Protein AF-A0A367LWA0-F1 (afdb_monomer_lite)

Structure (mmCIF, N/CA/C/O backbone):
data_AF-A0A367LWA0-F1
#
_entry.id   AF-A0A367LWA0-F1
#
loop_
_atom_site.group_PDB
_atom_site.id
_atom_site.type_symbol
_atom_site.label_atom_id
_atom_site.label_alt_id
_atom_site.label_comp_id
_atom_site.label_asym_id
_atom_site.label_entity_id
_atom_site.label_seq_id
_atom_site.pdbx_PDB_ins_code
_atom_site.Cartn_x
_atom_site.Cartn_y
_atom_site.Cartn_z
_atom_site.occupancy
_atom_site.B_iso_or_equiv
_atom_site.auth_seq_id
_atom_site.auth_comp_id
_atom_site.auth_asym_id
_atom_site.auth_atom_id
_atom_site.pdbx_PDB_model_num
ATOM 1 N N . LEU A 1 1 ? -1.604 5.231 -2.037 1.00 63.94 1 LEU A N 1
ATOM 2 C CA . LEU A 1 1 ? -0.627 5.539 -3.117 1.00 63.94 1 LEU A CA 1
ATOM 3 C C . LEU A 1 1 ? 0.558 6.394 -2.649 1.00 63.94 1 LEU A C 1
ATOM 5 O O . LEU A 1 1 ? 1.671 5.890 -2.698 1.00 63.94 1 LEU A O 1
ATOM 9 N N . LEU A 1 2 ? 0.365 7.624 -2.146 1.00 68.50 2 LEU A N 1
ATOM 10 C CA . LEU A 1 2 ? 1.471 8.478 -1.649 1.00 68.50 2 LEU A CA 1
ATOM 11 C C . LEU A 1 2 ? 2.305 7.823 -0.533 1.00 68.50 2 LEU A C 1
ATOM 13 O O . LEU A 1 2 ? 3.527 7.895 -0.547 1.00 68.50 2 LEU A O 1
ATOM 17 N N . THR A 1 3 ? 1.665 7.090 0.378 1.00 69.38 3 THR A N 1
ATOM 18 C CA . THR A 1 3 ? 2.344 6.288 1.408 1.00 69.38 3 THR A CA 1
ATOM 19 C C . THR A 1 3 ? 3.267 5.212 0.838 1.00 69.38 3 THR A C 1
ATOM 21 O O . THR A 1 3 ? 4.281 4.920 1.456 1.00 69.38 3 THR A O 1
ATOM 24 N N . ASN A 1 4 ? 2.961 4.645 -0.335 1.00 70.81 4 ASN A N 1
ATOM 25 C CA . ASN A 1 4 ? 3.817 3.641 -0.975 1.00 70.81 4 ASN A CA 1
ATOM 26 C C . ASN A 1 4 ? 5.053 4.273 -1.627 1.00 70.81 4 ASN A C 1
ATOM 28 O O . ASN A 1 4 ? 6.113 3.662 -1.599 1.00 70.81 4 ASN A O 1
ATOM 32 N N . LEU A 1 5 ? 4.945 5.501 -2.149 1.00 66.44 5 LEU A N 1
ATOM 33 C CA . LEU A 1 5 ? 6.090 6.240 -2.699 1.00 66.44 5 LEU A CA 1
ATOM 34 C C . LEU A 1 5 ? 7.138 6.562 -1.626 1.00 66.44 5 LEU A C 1
ATOM 36 O O . LEU A 1 5 ? 8.328 6.524 -1.909 1.00 66.44 5 LEU A O 1
ATOM 40 N N . LEU A 1 6 ? 6.704 6.835 -0.392 1.00 74.44 6 LEU A N 1
ATOM 41 C CA . LEU A 1 6 ? 7.602 7.075 0.74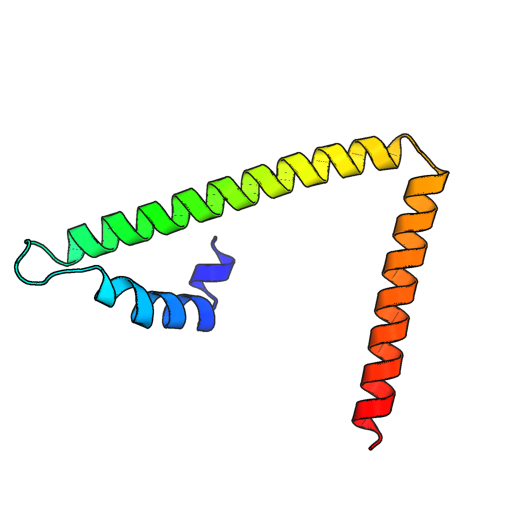3 1.00 74.44 6 LEU A CA 1
ATOM 42 C C . LEU A 1 6 ? 7.979 5.791 1.498 1.00 74.44 6 LEU A C 1
ATOM 44 O O . LEU A 1 6 ? 8.748 5.848 2.456 1.00 74.44 6 LEU A O 1
ATOM 48 N N . ASN A 1 7 ? 7.448 4.631 1.102 1.00 79.19 7 ASN A N 1
ATOM 49 C CA . ASN A 1 7 ? 7.742 3.370 1.763 1.00 79.19 7 ASN A CA 1
ATOM 50 C C . ASN A 1 7 ? 8.928 2.686 1.064 1.00 79.19 7 ASN A C 1
ATOM 52 O O . ASN A 1 7 ? 8.753 2.131 -0.026 1.00 79.19 7 ASN A O 1
ATOM 56 N N . PRO A 1 8 ? 10.120 2.646 1.686 1.00 79.38 8 PRO A N 1
ATOM 57 C CA . PRO A 1 8 ? 11.299 2.057 1.059 1.00 79.38 8 PRO A CA 1
ATOM 58 C C . PRO A 1 8 ? 11.092 0.577 0.730 1.00 79.38 8 PRO A C 1
ATOM 60 O O . PRO A 1 8 ? 11.624 0.090 -0.260 1.00 79.38 8 PRO A O 1
ATOM 63 N N . LYS A 1 9 ? 10.256 -0.141 1.490 1.00 80.25 9 LYS A N 1
ATOM 64 C CA . LYS A 1 9 ? 9.928 -1.541 1.196 1.00 80.25 9 LYS A CA 1
ATOM 65 C C . LYS A 1 9 ? 9.162 -1.682 -0.120 1.00 80.25 9 LYS A C 1
ATOM 67 O O . LYS A 1 9 ? 9.453 -2.593 -0.887 1.00 80.25 9 LYS A O 1
ATOM 72 N N . ALA A 1 10 ? 8.202 -0.795 -0.381 1.00 80.44 10 ALA A N 1
ATOM 73 C CA . ALA A 1 10 ? 7.429 -0.820 -1.619 1.00 80.44 10 ALA A CA 1
ATOM 74 C C . ALA A 1 10 ? 8.312 -0.477 -2.825 1.00 80.44 10 ALA A C 1
ATOM 76 O O . ALA A 1 10 ? 8.254 -1.170 -3.837 1.00 80.44 10 ALA A O 1
ATOM 77 N N . LEU A 1 11 ? 9.185 0.527 -2.688 1.00 81.38 11 LEU A N 1
ATOM 78 C CA . LEU A 1 11 ? 10.167 0.869 -3.720 1.00 81.38 11 LEU A CA 1
ATOM 79 C C . LEU A 1 11 ? 11.117 -0.296 -4.010 1.00 81.38 11 LEU A C 1
ATOM 81 O O . LEU A 1 11 ? 11.300 -0.642 -5.170 1.00 81.38 11 LEU A O 1
ATOM 85 N N . LEU A 1 12 ? 11.668 -0.941 -2.979 1.00 85.25 12 LEU A N 1
ATOM 86 C CA . LEU A 1 12 ? 12.541 -2.107 -3.143 1.00 85.25 12 LEU A CA 1
ATOM 87 C C . LEU A 1 12 ? 11.827 -3.267 -3.842 1.00 85.25 12 LEU A C 1
ATOM 89 O O . LEU A 1 12 ? 12.390 -3.877 -4.746 1.00 85.25 12 LEU A O 1
ATOM 93 N N . PHE A 1 13 ? 10.580 -3.551 -3.462 1.00 84.69 13 PHE A N 1
ATOM 94 C CA . PHE A 1 13 ? 9.779 -4.591 -4.103 1.00 84.69 13 PHE A CA 1
ATOM 95 C C . PHE A 1 13 ? 9.573 -4.296 -5.592 1.00 84.69 13 PHE A C 1
ATOM 97 O O . PHE A 1 13 ? 9.822 -5.156 -6.436 1.00 84.69 13 PHE A O 1
ATOM 104 N N . CYS A 1 14 ? 9.201 -3.056 -5.918 1.00 83.25 14 CYS A N 1
ATOM 105 C CA . CYS A 1 14 ? 9.065 -2.601 -7.294 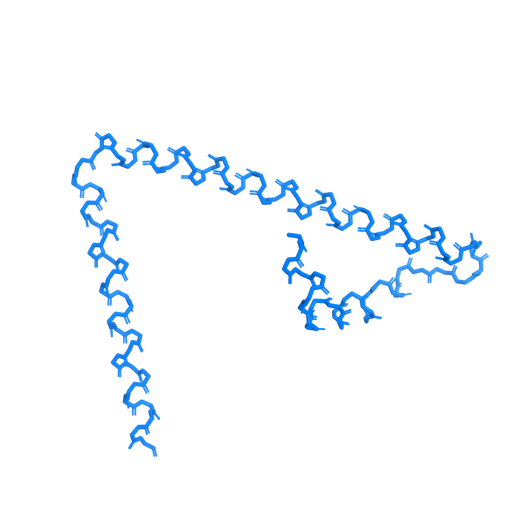1.00 83.25 14 CYS A CA 1
ATOM 106 C C . CYS A 1 14 ? 10.389 -2.712 -8.065 1.00 83.25 14 CYS A C 1
ATOM 108 O O . CYS A 1 14 ? 10.406 -3.285 -9.147 1.00 83.25 14 CYS A O 1
ATOM 110 N N . SER A 1 15 ? 11.502 -2.245 -7.499 1.00 82.62 15 SER A N 1
ATOM 111 C CA . SER A 1 15 ? 12.823 -2.306 -8.134 1.00 82.62 15 SER A CA 1
ATOM 112 C C . SER A 1 15 ? 13.325 -3.727 -8.377 1.00 82.62 15 SER A C 1
ATOM 114 O O . SER A 1 15 ? 14.118 -3.923 -9.287 1.00 82.62 15 SER A O 1
ATOM 116 N N . VAL A 1 16 ? 12.888 -4.721 -7.600 1.00 86.06 16 VAL A N 1
ATOM 117 C CA . VAL A 1 16 ? 13.268 -6.125 -7.828 1.00 86.06 16 VAL A CA 1
ATOM 118 C C . VAL A 1 16 ? 12.337 -6.815 -8.824 1.00 86.06 16 VAL A C 1
ATOM 120 O O . VAL A 1 16 ? 12.798 -7.636 -9.613 1.00 86.06 16 VAL A O 1
ATOM 123 N N . LEU A 1 17 ? 11.039 -6.508 -8.810 1.00 85.69 17 LEU A N 1
ATOM 124 C CA . LEU A 1 17 ? 10.053 -7.217 -9.632 1.00 85.69 17 LEU A CA 1
ATOM 125 C C . LEU A 1 17 ? 9.811 -6.582 -10.995 1.00 85.69 17 LEU A C 1
ATOM 127 O O . LEU A 1 17 ? 9.736 -7.313 -11.975 1.00 85.69 17 LEU A O 1
ATOM 131 N N . LEU A 1 18 ? 9.711 -5.252 -11.090 1.00 84.38 18 LEU A N 1
ATOM 132 C CA . LEU A 1 18 ? 9.446 -4.581 -12.367 1.00 84.38 18 LEU A CA 1
ATOM 133 C C . LEU A 1 18 ? 10.486 -4.911 -13.448 1.00 84.38 18 LEU A C 1
ATOM 135 O O . LEU A 1 18 ? 10.058 -5.212 -14.560 1.00 84.38 18 LEU A O 1
ATOM 139 N N . PRO A 1 19 ? 11.808 -4.923 -13.173 1.00 83.25 19 PRO A N 1
ATOM 140 C CA . PRO A 1 19 ? 12.795 -5.229 -14.208 1.00 83.25 19 PRO A CA 1
ATOM 141 C C . PRO A 1 19 ? 12.661 -6.634 -14.799 1.00 83.25 19 PRO A C 1
ATOM 143 O O . PRO A 1 19 ? 13.053 -6.836 -15.939 1.00 83.25 19 PRO A O 1
ATOM 146 N N . GLN A 1 20 ? 12.079 -7.593 -14.067 1.00 86.56 20 GLN A N 1
ATOM 147 C CA . GLN A 1 20 ? 11.887 -8.966 -14.558 1.00 86.56 20 GLN A CA 1
ATOM 148 C C . GLN A 1 20 ? 10.873 -9.045 -15.709 1.00 86.56 20 GLN A C 1
ATOM 150 O O . GLN A 1 20 ? 10.867 -10.021 -16.453 1.00 86.56 20 GLN A O 1
ATOM 155 N N . PHE A 1 21 ? 10.025 -8.023 -15.862 1.00 85.69 21 PHE A N 1
ATOM 156 C CA . PHE A 1 21 ? 9.005 -7.941 -16.908 1.00 85.69 21 PHE A CA 1
ATOM 157 C C . PHE A 1 21 ? 9.393 -7.003 -18.060 1.00 85.69 21 PHE A C 1
ATOM 159 O O . PHE A 1 21 ? 8.594 -6.802 -18.972 1.00 85.69 21 PHE A O 1
ATOM 166 N N . VAL A 1 22 ? 10.588 -6.407 -18.020 1.00 86.56 22 VAL A N 1
ATOM 167 C CA . VAL A 1 22 ? 11.068 -5.457 -19.030 1.00 86.56 22 VAL A CA 1
ATOM 168 C C . VAL A 1 22 ? 12.147 -6.127 -19.872 1.00 86.56 22 VAL A C 1
ATOM 170 O O . VAL A 1 22 ? 13.105 -6.675 -19.333 1.00 86.56 22 VAL A O 1
ATOM 173 N N . SER A 1 23 ? 12.014 -6.060 -21.198 1.00 87.62 23 SER A N 1
ATOM 174 C CA . SER A 1 23 ? 13.032 -6.572 -22.121 1.00 87.62 23 SER A CA 1
ATOM 175 C C . SER A 1 23 ? 13.837 -5.411 -22.716 1.00 87.62 23 SER A C 1
ATOM 177 O O . SER A 1 23 ? 13.241 -4.534 -23.354 1.00 87.62 23 SER A O 1
ATOM 179 N N . PRO A 1 24 ? 15.176 -5.386 -22.557 1.00 81.00 24 PRO A N 1
ATOM 180 C CA . PRO A 1 24 ? 16.032 -4.362 -23.163 1.00 81.00 24 PRO A CA 1
ATOM 181 C C . PRO A 1 24 ? 15.964 -4.342 -24.697 1.00 81.00 24 PRO A C 1
ATOM 183 O O . PRO A 1 24 ? 16.177 -3.301 -25.311 1.00 81.00 24 PRO A O 1
ATOM 186 N N . GLU A 1 25 ? 15.645 -5.480 -25.314 1.00 83.44 25 GLU A N 1
ATOM 187 C CA . GLU A 1 25 ? 15.611 -5.660 -26.771 1.00 83.44 25 GLU A CA 1
ATOM 188 C C . GLU A 1 25 ? 14.288 -5.186 -27.398 1.00 83.44 25 GLU A C 1
ATOM 190 O O . GLU A 1 25 ? 14.206 -4.974 -28.604 1.00 83.44 25 GLU A O 1
ATOM 195 N N . ALA A 1 26 ? 13.248 -4.981 -26.581 1.00 76.62 26 ALA A N 1
ATOM 196 C CA . ALA A 1 26 ? 11.892 -4.659 -27.033 1.00 76.62 26 ALA A CA 1
ATOM 197 C C . ALA A 1 26 ? 11.613 -3.148 -27.197 1.00 76.62 26 ALA A C 1
ATOM 199 O O . ALA A 1 26 ? 10.489 -2.762 -27.522 1.00 76.62 26 ALA A O 1
ATOM 200 N N . GLY A 1 27 ? 12.606 -2.278 -26.972 1.00 82.75 27 GLY A N 1
ATOM 201 C CA . GLY A 1 27 ? 12.494 -0.826 -27.157 1.00 82.75 27 GLY A CA 1
ATOM 202 C C . GLY A 1 27 ? 12.810 -0.014 -25.897 1.00 82.75 27 GLY A C 1
ATOM 203 O O . GLY A 1 27 ? 13.551 -0.451 -25.022 1.00 82.75 27 GLY A O 1
ATOM 204 N N . SER A 1 28 ? 12.259 1.202 -25.792 1.00 87.44 28 SER A N 1
ATOM 205 C CA . SER A 1 28 ? 12.595 2.134 -24.702 1.00 87.44 28 SER A CA 1
ATOM 206 C C . SER A 1 28 ? 12.210 1.592 -23.319 1.00 87.44 28 SER A C 1
ATOM 208 O O . SER A 1 28 ? 11.027 1.478 -22.989 1.00 87.44 28 SER A O 1
ATOM 210 N N . LEU A 1 29 ? 13.218 1.327 -22.480 1.00 88.25 29 LEU A N 1
ATOM 211 C CA . LEU A 1 29 ? 13.052 0.910 -21.081 1.00 88.25 29 LEU A CA 1
ATOM 212 C C . LEU A 1 29 ? 12.166 1.881 -20.290 1.00 88.25 29 LEU A C 1
ATOM 214 O O . LEU A 1 29 ? 11.307 1.443 -19.531 1.00 88.25 29 LEU A O 1
ATOM 218 N N . ALA A 1 30 ? 12.330 3.193 -20.493 1.00 87.31 30 ALA A N 1
ATOM 219 C CA . ALA A 1 30 ? 11.564 4.206 -19.767 1.00 87.31 30 ALA A CA 1
ATOM 220 C C . ALA A 1 30 ? 10.051 4.076 -20.007 1.00 87.31 30 ALA A C 1
ATOM 222 O O . ALA A 1 30 ? 9.265 4.195 -19.070 1.00 87.31 30 ALA A O 1
ATOM 223 N N . VAL A 1 31 ? 9.643 3.777 -21.245 1.00 88.69 31 VAL A N 1
ATOM 224 C CA . VAL A 1 31 ? 8.228 3.590 -21.596 1.00 88.69 31 VAL A CA 1
ATOM 225 C C . VAL A 1 31 ? 7.687 2.290 -21.003 1.00 88.69 31 VAL A C 1
ATOM 227 O O . VAL A 1 31 ? 6.586 2.288 -20.458 1.00 88.69 31 VAL A O 1
ATOM 230 N N . GLN A 1 32 ? 8.468 1.206 -21.041 1.00 88.88 32 GLN A N 1
ATOM 231 C CA . GLN A 1 32 ? 8.080 -0.075 -20.439 1.00 88.88 32 GLN A CA 1
ATOM 232 C C . GLN A 1 32 ? 7.892 0.054 -18.916 1.00 88.88 32 GLN A C 1
ATOM 234 O O . GLN A 1 32 ? 6.861 -0.354 -18.383 1.00 88.88 32 GLN A O 1
ATOM 239 N N . PHE A 1 33 ? 8.832 0.702 -18.218 1.00 89.19 33 PHE A N 1
ATOM 240 C CA . PHE A 1 33 ? 8.710 0.972 -16.782 1.00 89.19 33 PHE A CA 1
ATOM 241 C C . PHE A 1 33 ? 7.532 1.894 -16.455 1.00 89.19 33 PHE A C 1
ATOM 243 O O . PHE A 1 33 ? 6.812 1.628 -15.493 1.00 89.19 33 PHE A O 1
ATOM 250 N N . ALA A 1 34 ? 7.306 2.948 -17.245 1.00 89.81 34 ALA A N 1
ATOM 251 C CA . ALA A 1 34 ? 6.165 3.838 -17.052 1.00 89.81 34 ALA A CA 1
ATOM 252 C C . ALA A 1 34 ? 4.836 3.086 -17.218 1.00 89.81 34 ALA A C 1
ATOM 254 O O . ALA A 1 34 ? 3.973 3.188 -16.352 1.00 89.81 34 ALA A O 1
ATOM 255 N N . ALA A 1 35 ? 4.692 2.270 -18.266 1.00 90.75 35 ALA A N 1
ATOM 256 C CA . ALA A 1 35 ? 3.484 1.487 -18.511 1.00 90.75 35 ALA A CA 1
ATOM 257 C C . ALA A 1 35 ? 3.198 0.485 -17.379 1.00 90.75 35 ALA A C 1
ATOM 259 O O . ALA A 1 35 ? 2.083 0.447 -16.853 1.00 90.75 35 ALA A O 1
ATOM 260 N N . LEU A 1 36 ? 4.207 -0.285 -16.957 1.00 90.06 36 LEU A N 1
ATOM 261 C CA . LEU A 1 36 ? 4.073 -1.244 -15.857 1.00 90.06 36 LEU A CA 1
ATOM 262 C C . LEU A 1 36 ? 3.783 -0.545 -14.522 1.00 90.06 36 LEU A C 1
ATOM 264 O O . LEU A 1 36 ? 2.909 -0.979 -13.771 1.00 90.06 36 LEU A O 1
ATOM 268 N N . GLY A 1 37 ? 4.476 0.560 -14.235 1.00 88.75 37 GLY A N 1
ATOM 269 C CA . GLY A 1 37 ? 4.258 1.362 -13.033 1.00 88.75 37 GLY A CA 1
ATOM 270 C C . GLY A 1 37 ? 2.851 1.958 -12.982 1.00 88.75 37 GLY A C 1
ATOM 271 O O . GLY A 1 37 ? 2.171 1.850 -11.962 1.00 88.75 37 GLY A O 1
ATOM 272 N N . THR A 1 38 ? 2.371 2.525 -14.092 1.00 90.81 38 THR A N 1
ATOM 273 C CA . THR A 1 38 ? 0.995 3.023 -14.206 1.00 90.81 38 THR A CA 1
ATOM 274 C C . THR A 1 38 ? -0.017 1.894 -14.036 1.00 90.81 38 THR A C 1
ATOM 276 O O . THR A 1 38 ? -0.972 2.058 -13.278 1.00 90.81 38 THR A O 1
ATOM 279 N N . GLY A 1 39 ? 0.202 0.735 -14.664 1.00 92.00 39 GLY A N 1
ATOM 280 C CA . GLY A 1 39 ? -0.653 -0.441 -14.490 1.00 92.00 39 GLY A CA 1
ATOM 281 C C . GLY A 1 39 ? -0.755 -0.870 -13.025 1.00 92.00 39 GLY A C 1
ATOM 282 O O . GLY A 1 39 ? -1.856 -1.043 -12.504 1.00 92.00 39 GLY A O 1
ATOM 283 N N . LEU A 1 40 ? 0.381 -0.945 -12.327 1.00 89.31 40 LEU A N 1
ATOM 284 C CA . LEU A 1 40 ? 0.430 -1.287 -10.906 1.00 89.31 40 LEU A CA 1
ATOM 285 C C . LEU A 1 40 ? -0.353 -0.285 -10.045 1.00 89.31 40 LEU A C 1
ATOM 287 O O . LEU A 1 40 ? -1.122 -0.683 -9.169 1.00 89.31 40 LEU A O 1
ATOM 291 N N . VAL A 1 41 ? -0.189 1.015 -10.309 1.00 89.38 41 VAL A N 1
ATOM 292 C CA . VAL A 1 41 ? -0.916 2.077 -9.599 1.00 89.38 41 VAL A CA 1
ATOM 293 C C . VAL A 1 41 ? -2.419 1.981 -9.845 1.00 89.38 41 VAL A C 1
ATOM 295 O O . VAL A 1 41 ? -3.186 2.097 -8.893 1.00 89.38 41 VAL A O 1
ATOM 298 N N . LEU A 1 42 ? -2.849 1.746 -11.087 1.00 94.25 42 LEU A N 1
ATOM 299 C CA . LEU A 1 42 ? -4.267 1.636 -11.437 1.00 94.25 42 LEU A CA 1
ATOM 300 C C . LEU A 1 42 ? -4.925 0.417 -10.789 1.00 94.25 42 LEU A C 1
ATOM 302 O O . LEU A 1 42 ? -6.017 0.540 -10.239 1.00 94.25 42 LEU A O 1
ATOM 306 N N . VAL A 1 43 ? -4.257 -0.739 -10.801 1.00 92.69 43 VAL A N 1
ATOM 307 C CA . VAL A 1 43 ? -4.755 -1.949 -10.131 1.00 92.69 43 VAL A CA 1
ATOM 308 C C . VAL A 1 43 ? -4.845 -1.725 -8.624 1.00 92.69 43 VAL A C 1
ATOM 310 O O . VAL A 1 43 ? -5.878 -2.018 -8.025 1.00 92.69 43 VAL A O 1
ATOM 313 N N . GLY A 1 44 ? -3.802 -1.153 -8.013 1.00 90.25 44 GLY A N 1
ATOM 314 C CA . GLY A 1 44 ? -3.811 -0.814 -6.590 1.00 90.25 44 GLY A CA 1
ATOM 315 C C . GLY A 1 44 ? -4.943 0.149 -6.234 1.00 90.25 44 GLY A C 1
ATOM 316 O O . GLY A 1 44 ? -5.684 -0.097 -5.289 1.00 90.25 44 GLY A O 1
ATOM 317 N N . LEU A 1 45 ? -5.139 1.196 -7.039 1.00 92.00 45 LEU A N 1
ATOM 318 C CA . LEU A 1 45 ? -6.226 2.154 -6.856 1.00 92.00 45 LEU A CA 1
ATOM 319 C C . LEU A 1 45 ? -7.601 1.488 -6.978 1.00 92.00 45 LEU A C 1
ATOM 321 O O . LEU A 1 45 ? -8.477 1.747 -6.158 1.00 92.00 45 LEU A O 1
ATOM 325 N N . ALA A 1 46 ? -7.796 0.618 -7.970 1.00 95.12 46 ALA A N 1
ATOM 326 C CA . ALA A 1 46 ? -9.047 -0.111 -8.146 1.00 95.12 46 ALA A CA 1
ATOM 327 C C . ALA A 1 46 ? -9.352 -1.004 -6.934 1.00 95.12 46 ALA A C 1
ATOM 329 O O . ALA A 1 46 ? -10.484 -1.009 -6.446 1.00 95.12 46 ALA A O 1
ATOM 330 N N . PHE A 1 47 ? -8.342 -1.702 -6.409 1.00 94.50 47 PHE A N 1
ATOM 331 C CA . PHE A 1 47 ? -8.462 -2.487 -5.182 1.00 94.50 47 PHE A CA 1
ATOM 332 C C . PHE A 1 47 ? -8.785 -1.616 -3.966 1.00 94.50 47 PHE A C 1
ATOM 334 O O . PHE A 1 47 ? -9.723 -1.935 -3.237 1.00 94.50 47 PHE A O 1
ATOM 341 N N . ASP A 1 48 ? -8.070 -0.506 -3.770 1.00 91.38 48 ASP A N 1
ATOM 342 C CA . ASP A 1 48 ? -8.311 0.434 -2.670 1.00 91.38 48 ASP A CA 1
ATOM 343 C C . ASP A 1 48 ? -9.744 0.990 -2.729 1.00 91.38 48 ASP A C 1
ATOM 345 O O . ASP A 1 48 ? -10.450 1.017 -1.719 1.00 91.38 48 ASP A O 1
ATOM 349 N N . CYS A 1 49 ? -10.220 1.375 -3.917 1.00 93.88 49 CYS A N 1
ATOM 350 C CA . CYS A 1 49 ? -11.588 1.842 -4.129 1.00 93.88 49 CYS A CA 1
ATOM 351 C C . CYS A 1 49 ? -12.621 0.743 -3.861 1.00 93.88 49 CYS A C 1
ATOM 353 O O . CYS A 1 49 ? -13.599 0.986 -3.152 1.00 93.88 49 CYS A O 1
ATOM 355 N N . ALA A 1 50 ? -12.416 -0.466 -4.389 1.00 94.38 50 ALA A N 1
ATOM 356 C CA . ALA A 1 50 ? -13.310 -1.596 -4.151 1.00 94.38 50 ALA A CA 1
ATOM 357 C C . ALA A 1 50 ? -13.393 -1.925 -2.654 1.00 94.38 50 ALA A C 1
ATOM 359 O O . ALA A 1 50 ? -14.489 -2.084 -2.111 1.00 94.38 50 ALA A O 1
ATOM 360 N N . TYR A 1 51 ? -12.249 -1.943 -1.971 1.00 91.56 51 TYR A N 1
ATOM 361 C CA . TYR A 1 51 ? -12.159 -2.176 -0.537 1.00 91.56 51 TYR A CA 1
ATOM 362 C C . TYR A 1 51 ? -12.849 -1.066 0.265 1.00 91.56 51 TYR A C 1
ATOM 364 O O . TYR A 1 51 ? -13.639 -1.354 1.164 1.00 91.56 51 TYR A O 1
ATOM 372 N N . ALA A 1 52 ? -12.632 0.203 -0.090 1.00 91.81 52 ALA A N 1
ATOM 373 C CA . ALA A 1 52 ? -13.275 1.344 0.557 1.00 91.81 52 ALA A CA 1
ATOM 374 C C . ALA A 1 52 ? -14.802 1.334 0.375 1.00 91.81 52 ALA A C 1
ATOM 376 O O . ALA A 1 52 ? -15.544 1.572 1.331 1.00 91.81 52 ALA A O 1
ATOM 377 N N . LEU A 1 53 ? -15.296 1.021 -0.826 1.00 92.56 53 LEU A N 1
ATOM 378 C CA . LEU A 1 53 ? -16.731 0.926 -1.105 1.00 92.56 53 LEU A CA 1
ATOM 379 C C . LEU A 1 53 ? -17.375 -0.256 -0.372 1.00 92.56 53 LEU A C 1
ATOM 381 O O . LEU 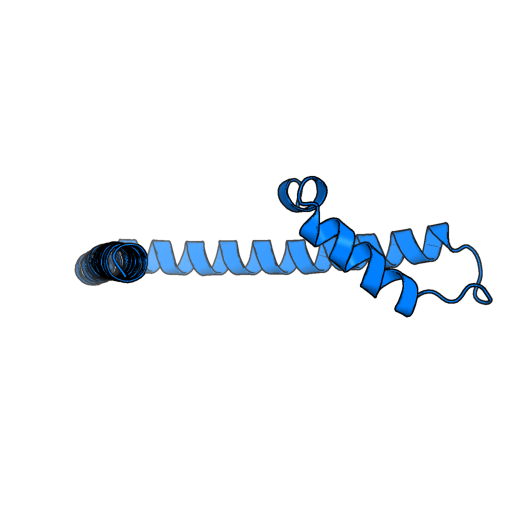A 1 53 ? -18.434 -0.090 0.244 1.00 92.56 53 LEU A O 1
ATOM 385 N N . ALA A 1 54 ? -16.732 -1.426 -0.397 1.00 91.88 54 ALA A N 1
ATOM 386 C CA . ALA A 1 54 ? -17.183 -2.612 0.323 1.00 91.88 54 ALA A CA 1
ATOM 387 C C . ALA A 1 54 ? -17.212 -2.360 1.837 1.00 91.88 54 ALA A C 1
ATOM 389 O O . ALA A 1 54 ? -18.241 -2.575 2.482 1.00 91.88 54 ALA A O 1
ATOM 390 N N . GLY A 1 55 ? -16.126 -1.814 2.388 1.00 88.88 55 GLY A N 1
ATOM 391 C CA . GLY A 1 55 ? -16.014 -1.430 3.792 1.00 88.88 55 GLY A CA 1
ATOM 392 C C . GLY A 1 55 ? -17.041 -0.374 4.194 1.00 88.88 55 GLY A C 1
ATOM 393 O O . GLY A 1 55 ? -17.697 -0.516 5.222 1.00 88.88 55 GLY A O 1
ATOM 394 N N . GLY A 1 56 ? -17.275 0.639 3.357 1.00 86.81 56 GLY A N 1
ATOM 395 C CA . GLY A 1 56 ? -18.300 1.655 3.595 1.00 86.81 56 GLY A CA 1
ATOM 396 C C . GLY A 1 56 ? -19.720 1.084 3.584 1.00 86.81 56 GLY A C 1
ATOM 397 O O . GLY A 1 56 ? -20.564 1.493 4.384 1.00 86.81 56 GLY A O 1
ATOM 398 N N . ARG A 1 57 ? -20.007 0.108 2.714 1.00 86.12 57 ARG A N 1
ATOM 399 C CA . ARG A 1 57 ? -21.313 -0.565 2.678 1.00 86.12 57 ARG A CA 1
ATOM 400 C C . ARG A 1 57 ? -21.515 -1.491 3.876 1.00 86.12 57 ARG A C 1
ATOM 402 O O . ARG A 1 57 ? -22.586 -1.444 4.479 1.00 86.12 57 ARG A O 1
ATOM 409 N N . LEU A 1 58 ? -20.490 -2.251 4.260 1.00 85.38 58 LEU A N 1
ATOM 410 C CA . LEU A 1 58 ? -20.475 -3.051 5.489 1.00 85.38 58 LEU A CA 1
ATOM 411 C C . LEU A 1 58 ? -20.638 -2.170 6.731 1.00 85.38 58 LEU A C 1
ATOM 413 O O . LEU A 1 58 ? -21.461 -2.477 7.586 1.00 85.38 58 LEU A O 1
ATOM 417 N N . GLY A 1 59 ? -19.933 -1.040 6.797 1.00 82.44 59 GLY A N 1
ATOM 418 C CA . GLY A 1 59 ? -20.028 -0.079 7.894 1.00 82.44 59 GLY A CA 1
ATOM 419 C C . GLY A 1 59 ? -21.433 0.501 8.041 1.00 82.44 59 GLY A C 1
ATOM 420 O O . GLY A 1 59 ? -21.986 0.497 9.137 1.00 82.44 59 GLY A O 1
ATOM 421 N N . ARG A 1 60 ? -22.067 0.916 6.934 1.00 83.06 60 ARG A N 1
ATOM 422 C CA . ARG A 1 60 ? -23.467 1.383 6.948 1.00 83.06 60 ARG A CA 1
ATOM 423 C C . ARG A 1 60 ? -24.453 0.286 7.357 1.00 83.06 60 ARG A C 1
ATOM 425 O O . ARG A 1 60 ? -25.400 0.561 8.088 1.00 83.06 60 ARG A O 1
ATOM 432 N N . TRP A 1 61 ? -24.238 -0.951 6.908 1.00 82.88 61 TRP A N 1
ATOM 433 C CA . TRP A 1 61 ? -25.059 -2.096 7.312 1.00 82.88 61 TRP A CA 1
ATOM 434 C C . TRP A 1 61 ? -24.895 -2.441 8.796 1.00 82.88 61 TRP A C 1
ATOM 436 O O . TRP A 1 61 ? -25.854 -2.819 9.463 1.00 82.88 61 TRP A O 1
ATOM 446 N N . LEU A 1 62 ? -23.690 -2.287 9.335 1.00 82.31 62 LEU A N 1
ATOM 447 C CA . LEU A 1 62 ? -23.436 -2.538 10.743 1.00 82.31 62 LEU A CA 1
ATOM 448 C C . LEU A 1 62 ? -24.006 -1.424 11.629 1.00 82.31 62 LEU A C 1
ATOM 450 O O . LEU A 1 62 ? -24.559 -1.710 12.687 1.00 82.31 62 LEU A O 1
ATOM 454 N N . ALA A 1 63 ? -23.944 -0.174 11.163 1.00 78.50 63 ALA A N 1
ATOM 455 C CA . ALA A 1 63 ? -24.528 0.981 11.842 1.00 78.50 63 ALA A CA 1
ATOM 456 C C . ALA A 1 63 ? -26.060 0.892 11.958 1.00 78.50 63 ALA A C 1
ATOM 458 O O . ALA A 1 63 ? -26.630 1.379 12.930 1.00 78.50 63 ALA A O 1
ATOM 459 N N . SER A 1 64 ? -26.741 0.220 11.022 1.00 80.88 64 SER A N 1
ATOM 460 C CA . SER A 1 64 ? -28.183 -0.038 11.134 1.00 80.88 64 SER A CA 1
ATOM 461 C C . SER A 1 64 ? -28.532 -1.177 12.105 1.00 80.88 64 SER A C 1
ATOM 463 O O . SER A 1 64 ? -29.708 -1.404 12.388 1.00 80.88 64 SER A O 1
ATOM 465 N N . ARG A 1 65 ? -27.534 -1.889 12.657 1.00 82.38 65 ARG A N 1
ATOM 466 C CA . ARG A 1 65 ? -27.707 -3.013 13.593 1.00 82.38 65 ARG A CA 1
ATOM 467 C C . ARG A 1 65 ? -26.904 -2.793 14.888 1.00 82.38 65 ARG A C 1
ATOM 469 O O . ARG A 1 65 ? -25.781 -3.288 15.008 1.00 82.38 65 ARG A O 1
ATOM 476 N N . PRO A 1 66 ? -27.507 -2.189 15.932 1.00 77.94 66 PRO A N 1
ATOM 477 C CA . PRO A 1 66 ? -26.821 -1.825 17.181 1.00 77.94 66 PRO A CA 1
ATOM 478 C C . PRO A 1 66 ? -26.084 -2.982 17.876 1.00 77.94 66 PRO A C 1
ATOM 480 O O . PRO A 1 66 ? -25.019 -2.797 18.462 1.00 77.94 66 PRO A O 1
ATOM 483 N N . ARG A 1 67 ? -26.633 -4.204 17.802 1.00 79.50 67 ARG A N 1
ATOM 484 C CA . ARG A 1 67 ? -26.003 -5.411 18.370 1.00 79.50 67 ARG A CA 1
ATOM 485 C C . ARG A 1 67 ? -24.735 -5.822 17.616 1.00 79.50 67 ARG A C 1
ATOM 487 O O . ARG A 1 67 ? -23.758 -6.213 18.244 1.00 79.50 67 ARG A O 1
ATOM 494 N N . ALA A 1 68 ? -24.741 -5.711 16.289 1.00 77.19 68 ALA A N 1
ATOM 495 C CA . ALA A 1 68 ? -23.612 -6.095 15.449 1.00 77.19 68 ALA A CA 1
ATOM 496 C C . ALA A 1 68 ? -22.460 -5.081 15.560 1.00 77.19 68 ALA A C 1
ATOM 498 O O . ALA A 1 68 ? -21.299 -5.476 15.635 1.00 77.19 68 ALA A O 1
ATOM 499 N N . GLN A 1 69 ? -22.782 -3.789 15.679 1.00 78.75 69 GLN A N 1
ATOM 500 C CA . GLN A 1 69 ? -21.799 -2.738 15.941 1.00 78.75 69 GLN A CA 1
ATOM 501 C C . GLN A 1 69 ? -21.096 -2.931 17.291 1.00 78.75 69 GLN A C 1
ATOM 503 O O . GLN A 1 69 ? -19.871 -2.847 17.362 1.00 78.75 69 GLN A O 1
ATOM 508 N N . ARG A 1 70 ? -21.846 -3.265 18.353 1.00 78.88 70 ARG A N 1
ATOM 509 C CA . ARG A 1 70 ? -21.246 -3.613 19.650 1.00 78.88 70 ARG A CA 1
ATOM 510 C C . ARG A 1 70 ? -20.338 -4.835 19.525 1.00 78.88 70 ARG A C 1
ATOM 512 O O . ARG A 1 70 ? -19.197 -4.772 19.962 1.00 78.88 70 ARG A O 1
ATOM 519 N N . LEU A 1 71 ? -20.786 -5.917 18.886 1.00 83.31 71 LEU A N 1
ATOM 520 C CA . LEU A 1 71 ? -19.957 -7.119 18.740 1.00 83.31 71 LEU A CA 1
ATOM 521 C C . LEU A 1 71 ? -18.637 -6.835 18.002 1.00 83.31 71 LEU A C 1
ATOM 523 O O . LEU A 1 71 ? -17.590 -7.312 18.433 1.00 83.31 71 LEU A O 1
ATOM 527 N N . GLN A 1 72 ? -18.663 -6.014 16.947 1.00 83.00 72 GLN A N 1
ATOM 528 C CA . GLN A 1 72 ? -17.447 -5.591 16.248 1.00 83.00 72 GLN A CA 1
ATOM 529 C C . GLN A 1 72 ? -16.508 -4.798 17.167 1.00 83.00 72 GLN A C 1
ATOM 531 O O . GLN A 1 72 ? -15.317 -5.092 17.209 1.00 83.00 72 GLN A O 1
ATOM 536 N N . GLN A 1 73 ? -17.026 -3.815 17.910 1.00 81.38 73 GLN A N 1
ATOM 537 C CA . GLN A 1 73 ? -16.217 -2.985 18.810 1.00 81.38 73 GLN A CA 1
ATOM 538 C C . GLN A 1 73 ? -15.546 -3.815 19.910 1.00 81.38 73 GLN A C 1
ATOM 540 O O . GLN A 1 73 ? -14.340 -3.695 20.127 1.00 81.38 73 GLN A O 1
ATOM 545 N N . TRP A 1 74 ? -16.309 -4.692 20.564 1.00 85.94 74 TRP A N 1
ATOM 546 C CA . TRP A 1 74 ? -15.791 -5.564 21.617 1.00 85.94 74 TRP A CA 1
ATOM 547 C C . TRP A 1 74 ? -14.824 -6.617 21.065 1.00 85.94 74 TRP A C 1
ATOM 549 O O . TRP A 1 74 ? -13.798 -6.880 21.687 1.00 85.94 74 TRP A O 1
ATOM 559 N N . GLY A 1 75 ? -15.091 -7.166 19.876 1.00 88.25 75 GLY A N 1
ATOM 560 C CA . GLY A 1 75 ? -14.185 -8.099 19.207 1.00 88.25 75 GLY A CA 1
ATOM 561 C C . GLY A 1 75 ? -12.844 -7.460 18.846 1.00 88.25 75 GLY A C 1
ATOM 562 O O . GLY A 1 75 ? -11.794 -8.021 19.148 1.00 88.25 75 GLY A O 1
ATOM 563 N N . PHE A 1 76 ? -12.861 -6.260 18.259 1.00 88.19 76 PHE A N 1
ATOM 564 C CA . PHE A 1 76 ? -11.637 -5.552 17.872 1.00 88.19 76 PHE A CA 1
ATOM 565 C C . PHE A 1 76 ? -10.819 -5.125 19.097 1.00 88.19 76 PHE A C 1
ATOM 567 O O . PHE A 1 76 ? -9.606 -5.330 19.136 1.00 88.19 76 PHE A O 1
ATOM 574 N N . GLY A 1 77 ? -11.486 -4.589 20.126 1.00 87.50 77 GLY A N 1
ATOM 575 C CA . GLY A 1 77 ? -10.849 -4.227 21.392 1.00 87.50 77 GLY A CA 1
ATOM 576 C C . GLY A 1 77 ? -10.250 -5.437 22.110 1.00 87.50 77 GLY A C 1
ATOM 577 O O . GLY A 1 77 ? -9.091 -5.397 22.514 1.00 87.50 77 GLY A O 1
ATOM 578 N N . GLY A 1 78 ? -10.996 -6.541 22.197 1.00 92.31 78 GLY A N 1
ATOM 579 C CA . GLY A 1 78 ? -10.511 -7.791 22.782 1.00 92.31 78 GLY A CA 1
ATOM 580 C C . GLY A 1 78 ? -9.302 -8.358 22.039 1.00 92.31 78 GLY A C 1
ATOM 581 O O . GLY A 1 78 ? -8.337 -8.779 22.673 1.00 92.31 78 GLY A O 1
ATOM 582 N N . LEU A 1 79 ? -9.306 -8.302 20.703 1.00 93.31 79 LEU A N 1
ATOM 583 C CA . LEU A 1 79 ? -8.178 -8.750 19.886 1.00 93.31 79 LEU A CA 1
ATOM 584 C C . LEU A 1 79 ? -6.923 -7.903 20.144 1.00 93.31 79 LEU A C 1
ATOM 586 O O . LEU A 1 79 ? -5.846 -8.460 20.340 1.00 93.31 79 LEU A O 1
ATOM 590 N N . LEU A 1 80 ? -7.056 -6.573 20.192 1.00 91.81 80 LEU A N 1
ATOM 591 C CA . LEU A 1 80 ? -5.938 -5.665 20.472 1.00 91.81 80 LEU A CA 1
ATOM 592 C C . LEU A 1 80 ? -5.368 -5.865 21.880 1.00 91.81 80 LEU A C 1
ATOM 594 O O . LEU A 1 80 ? -4.150 -5.935 22.037 1.00 91.81 80 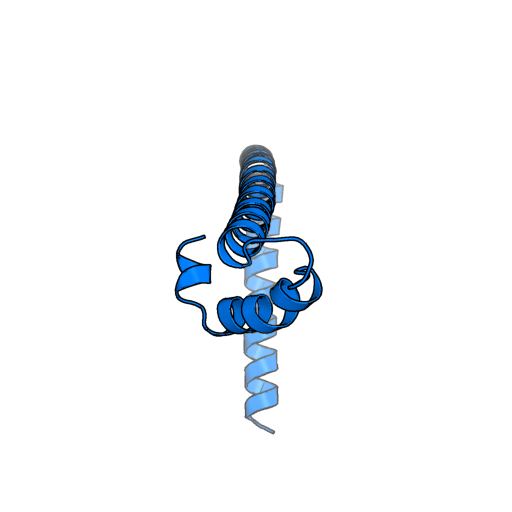LEU A O 1
ATOM 598 N N . ILE A 1 81 ? -6.232 -6.008 22.890 1.00 92.62 81 ILE A N 1
ATOM 599 C CA . ILE A 1 81 ? -5.814 -6.319 24.264 1.00 92.62 81 ILE A CA 1
ATOM 600 C C . ILE A 1 81 ? -5.084 -7.665 24.293 1.00 92.62 81 ILE A C 1
ATOM 602 O O . ILE A 1 81 ? -3.993 -7.754 24.851 1.00 92.62 81 ILE A O 1
ATOM 606 N N . GLY A 1 82 ? -5.628 -8.691 23.633 1.00 93.38 82 GLY A N 1
ATOM 607 C CA . GLY A 1 82 ? -4.989 -10.002 23.518 1.00 93.38 82 GLY A CA 1
ATOM 608 C C . GLY A 1 82 ? -3.610 -9.938 22.854 1.00 93.38 82 GLY A C 1
ATOM 609 O O . GLY A 1 82 ? -2.658 -10.537 23.354 1.00 93.38 82 GLY A O 1
ATOM 610 N N . PHE A 1 83 ? -3.465 -9.164 21.773 1.00 93.25 83 PHE A N 1
ATOM 611 C CA . PHE A 1 83 ? -2.167 -8.920 21.135 1.00 93.25 83 PHE A CA 1
ATOM 612 C C . PHE A 1 83 ? -1.192 -8.191 22.063 1.00 93.25 83 PHE A C 1
ATOM 614 O O . PHE A 1 83 ? -0.029 -8.582 22.134 1.00 93.25 83 PHE A O 1
ATOM 621 N N . GLY A 1 84 ? -1.653 -7.172 22.793 1.00 91.69 84 GLY A N 1
ATOM 622 C CA . GLY A 1 84 ? -0.839 -6.437 23.762 1.00 91.69 84 GLY A CA 1
ATOM 623 C C . GLY A 1 84 ? -0.329 -7.329 24.894 1.00 91.69 84 GLY A C 1
ATOM 624 O O . GLY A 1 84 ? 0.864 -7.318 25.190 1.00 91.69 84 GLY A O 1
ATOM 625 N N . VAL A 1 85 ? -1.203 -8.163 25.466 1.00 94.62 85 VAL A N 1
ATOM 626 C CA . VAL A 1 85 ? -0.839 -9.143 26.502 1.00 94.62 85 VAL A CA 1
ATOM 627 C C . VAL A 1 85 ? 0.173 -10.152 25.963 1.00 94.62 85 VAL A C 1
ATOM 629 O O . VAL A 1 85 ? 1.207 -10.377 26.588 1.00 94.62 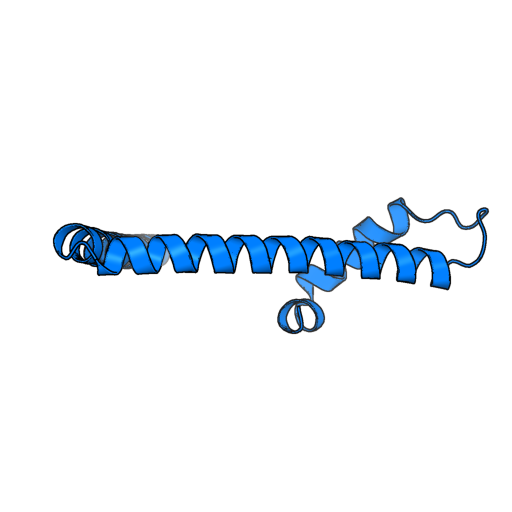85 VAL A O 1
ATOM 632 N N . ARG A 1 86 ? -0.070 -10.718 24.774 1.00 92.25 86 ARG A N 1
ATOM 633 C CA . ARG A 1 86 ? 0.858 -11.669 24.147 1.00 92.25 86 ARG A CA 1
ATOM 634 C C . ARG A 1 86 ? 2.225 -11.042 23.880 1.00 92.25 86 ARG A C 1
ATOM 636 O O . ARG A 1 86 ? 3.242 -11.681 24.124 1.00 92.25 86 ARG A O 1
ATOM 643 N N . LEU A 1 87 ? 2.258 -9.806 23.384 1.00 92.06 87 LEU A N 1
ATOM 644 C CA . LEU A 1 87 ? 3.504 -9.084 23.144 1.00 92.06 87 LEU A CA 1
ATOM 645 C C . LEU A 1 87 ? 4.247 -8.800 24.454 1.00 92.06 87 LEU A C 1
ATOM 647 O O . LEU A 1 87 ? 5.462 -8.952 24.491 1.00 92.06 87 LEU A O 1
ATOM 651 N N . ALA A 1 88 ? 3.536 -8.423 25.520 1.00 91.56 88 ALA A N 1
ATOM 652 C CA . ALA A 1 88 ? 4.125 -8.200 26.838 1.00 91.56 88 ALA A CA 1
ATOM 653 C C . ALA A 1 88 ? 4.750 -9.482 27.409 1.00 91.56 88 ALA A C 1
ATOM 655 O O . ALA A 1 88 ? 5.878 -9.438 27.888 1.00 91.56 88 ALA A O 1
ATOM 656 N N . MET A 1 89 ? 4.068 -10.623 27.272 1.00 91.56 89 MET A N 1
ATOM 657 C CA . MET A 1 89 ? 4.596 -11.930 27.680 1.00 91.56 89 MET A CA 1
ATOM 658 C C . MET A 1 89 ? 5.826 -12.340 26.860 1.00 91.56 89 MET A C 1
ATOM 660 O O . MET A 1 89 ? 6.801 -12.818 27.425 1.00 91.56 89 MET A O 1
ATOM 664 N N . LEU A 1 90 ? 5.814 -12.108 25.542 1.00 88.44 90 LEU A N 1
ATOM 665 C CA . LEU A 1 90 ? 6.970 -12.371 24.674 1.00 88.44 90 LEU A CA 1
ATOM 666 C C . LEU A 1 90 ? 8.156 -11.441 24.953 1.00 88.44 90 LEU A C 1
ATOM 668 O O . LEU A 1 9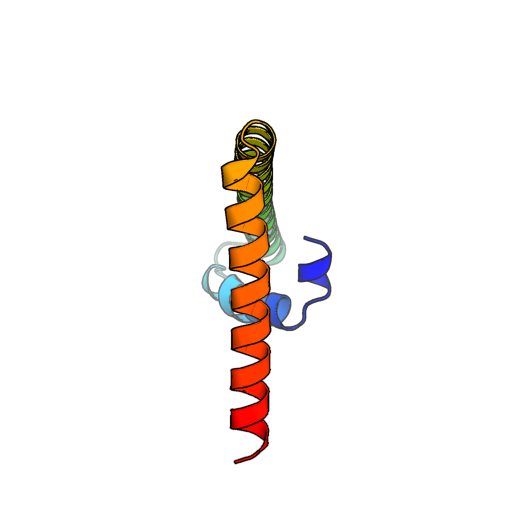0 ? 9.285 -11.834 24.705 1.00 88.44 90 LEU A O 1
ATOM 672 N N . ARG A 1 91 ? 7.914 -10.213 25.431 1.00 74.25 91 ARG A N 1
ATOM 673 C CA . ARG A 1 91 ? 8.969 -9.257 25.811 1.00 74.25 91 ARG A CA 1
ATOM 674 C C . ARG A 1 91 ? 9.578 -9.523 27.191 1.00 74.25 91 ARG A C 1
ATOM 676 O O . ARG A 1 91 ? 10.585 -8.897 27.504 1.00 74.25 91 ARG A O 1
ATOM 683 N N . GLN A 1 92 ? 8.938 -10.344 28.024 1.00 59.56 92 GLN A N 1
ATOM 684 C CA . GLN A 1 92 ? 9.397 -10.684 29.378 1.00 59.56 92 GLN A CA 1
ATOM 685 C C . GLN A 1 92 ? 10.157 -12.021 29.455 1.00 59.56 92 GLN A C 1
ATOM 687 O O . GLN A 1 92 ? 10.691 -12.333 30.518 1.00 59.56 92 GLN A O 1
ATOM 692 N N . LEU A 1 93 ? 10.209 -12.784 28.357 1.00 51.56 93 LEU A N 1
ATOM 693 C CA . LEU A 1 93 ? 11.083 -13.949 28.155 1.00 51.56 93 LEU A CA 1
ATOM 694 C C . LEU A 1 93 ? 12.362 -13.525 27.425 1.00 51.56 93 LEU A C 1
ATOM 696 O O . LEU A 1 93 ? 13.417 -14.117 27.732 1.00 51.56 93 LEU A O 1
#

Sequence (93 aa):
LLTNLLNPKALLFCSVLLPQFVSPEAGSLAVQFAALGTGLVLVGLAFDCAYALAGGRLGRWLASRPRAQRLQQWGFGGLLIGFGVRLAMLRQL

Secondary structure (DSSP, 8-state):
-HHHHT-HHHHHHHHHHGGGG--GGGS-HHHHHHHHHHHHHHHHHHHHHHHHHHHHHHHHHHHT-HHHHHHHHHHHHHHHHHHHHHHHHHH--

InterPro domains:
  IPR001123 Amino acid exporter protein, LeuE-type [PF01810] (1-89)
  IPR001123 Amino acid exporter protein, LeuE-type [PTHR30086] (1-89)

Foldseek 3Di:
DVVLVVDVVNVVVCVVPQVVVDDPVPDDPVVSSVVVVVVVVVVVVVVVVVCVVVVVVVVVVCVVPVVSVVVVVCVVVVVVVVVVVVVVVVVVD

Organism: Pseudomonas aeruginosa (NCBI:txid287)

Radius of gyration: 21.11 Å; chains: 1; bounding box: 44×22×56 Å

pLDDT: mean 85.06, std 7.98, range [51.56, 95.12]